Protein AF-A0A8J4UEK7-F1 (afdb_monomer_lite)

pLDDT: mean 71.23, std 9.3, range [51.56, 87.25]

Structure (mmCIF, N/CA/C/O backbone):
data_AF-A0A8J4UEK7-F1
#
_entry.id   AF-A0A8J4UEK7-F1
#
loop_
_atom_site.group_PDB
_atom_site.id
_atom_site.type_symbol
_atom_site.label_atom_id
_atom_site.label_alt_id
_atom_site.label_comp_id
_atom_site.label_asym_id
_atom_site.label_entity_id
_atom_site.label_seq_id
_atom_site.pdbx_PDB_ins_code
_atom_site.Cartn_x
_atom_site.Cartn_y
_atom_site.Cartn_z
_atom_site.occupancy
_atom_site.B_iso_or_equiv
_atom_site.auth_seq_id
_atom_site.auth_comp_id
_atom_site.auth_asym_id
_atom_site.auth_atom_id
_atom_site.pdbx_PDB_model_num
ATOM 1 N N . THR A 1 1 ? 0.855 -9.876 7.538 1.00 58.00 1 THR A N 1
ATOM 2 C CA . THR A 1 1 ? 1.360 -8.859 6.590 1.00 58.00 1 THR A CA 1
ATOM 3 C C . THR A 1 1 ? 0.833 -9.193 5.220 1.00 58.00 1 THR A C 1
ATOM 5 O O . THR A 1 1 ? 1.045 -10.315 4.779 1.00 58.00 1 THR A O 1
ATOM 8 N N . SER A 1 2 ? 0.148 -8.261 4.565 1.00 71.81 2 SER A N 1
ATOM 9 C CA . SER A 1 2 ? -0.365 -8.464 3.207 1.00 71.81 2 SER A CA 1
ATOM 10 C C . SER A 1 2 ? 0.451 -7.599 2.253 1.00 71.81 2 SER A C 1
ATOM 12 O O . SER A 1 2 ? 0.334 -6.376 2.264 1.00 71.81 2 SER A O 1
ATOM 14 N N . THR A 1 3 ? 1.330 -8.229 1.475 1.00 76.88 3 THR A N 1
ATOM 15 C CA . THR A 1 3 ? 2.233 -7.569 0.517 1.00 76.88 3 THR A CA 1
ATOM 16 C C . THR A 1 3 ? 2.088 -8.202 -0.857 1.00 76.88 3 THR A C 1
ATOM 18 O O . THR A 1 3 ? 2.013 -9.426 -0.958 1.00 76.88 3 THR A O 1
ATOM 21 N N . CYS A 1 4 ? 2.106 -7.389 -1.910 1.00 80.69 4 CYS A N 1
ATOM 22 C CA . CYS A 1 4 ? 2.077 -7.878 -3.284 1.00 80.69 4 CYS A CA 1
ATOM 23 C C . CYS A 1 4 ? 3.352 -8.674 -3.628 1.00 80.69 4 CYS A C 1
ATOM 25 O O . CYS A 1 4 ? 4.470 -8.160 -3.496 1.00 80.69 4 CYS A O 1
ATOM 27 N N . SER A 1 5 ? 3.179 -9.915 -4.096 1.00 80.25 5 SER A N 1
ATOM 28 C CA . SER A 1 5 ? 4.250 -10.786 -4.605 1.00 80.25 5 SER A CA 1
ATOM 29 C C . SER A 1 5 ? 4.807 -10.297 -5.953 1.00 80.25 5 SER A C 1
ATOM 31 O O . SER A 1 5 ? 4.289 -9.348 -6.539 1.00 80.25 5 SER A O 1
ATOM 33 N N . ASP A 1 6 ? 5.889 -10.917 -6.438 1.00 79.75 6 ASP A N 1
ATOM 34 C CA . ASP A 1 6 ? 6.441 -10.731 -7.796 1.00 79.75 6 ASP A CA 1
ATOM 35 C C . ASP A 1 6 ? 6.773 -9.285 -8.193 1.00 79.75 6 ASP A C 1
ATOM 37 O O . ASP A 1 6 ? 6.501 -8.847 -9.314 1.00 79.75 6 ASP A O 1
ATOM 41 N N . ASN A 1 7 ? 7.359 -8.518 -7.266 1.00 74.44 7 ASN A N 1
ATOM 42 C CA . ASN A 1 7 ? 7.609 -7.080 -7.451 1.00 74.44 7 ASN A CA 1
ATOM 43 C C . ASN A 1 7 ? 6.335 -6.286 -7.786 1.00 74.44 7 ASN A C 1
ATOM 45 O O . ASN A 1 7 ? 6.380 -5.241 -8.435 1.00 74.44 7 ASN A O 1
ATOM 49 N N . GLY A 1 8 ? 5.186 -6.793 -7.340 1.00 81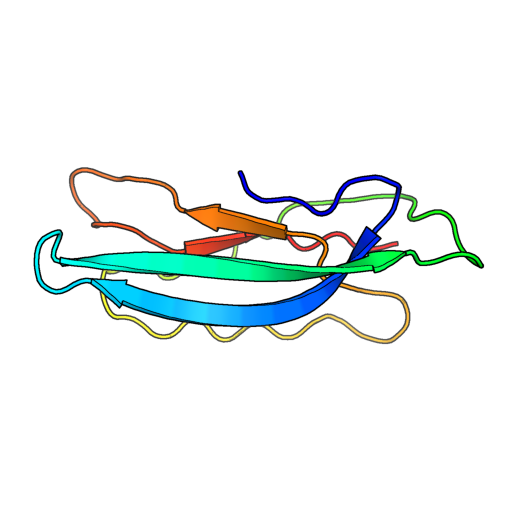.44 8 GLY A N 1
ATOM 50 C CA . GLY A 1 8 ? 3.901 -6.150 -7.509 1.00 81.44 8 GLY A CA 1
ATOM 51 C C . GLY A 1 8 ? 3.754 -4.918 -6.625 1.00 81.44 8 GLY A C 1
ATOM 52 O O . GLY A 1 8 ? 4.290 -4.852 -5.514 1.00 81.44 8 GLY A O 1
ATOM 53 N N . ILE A 1 9 ? 2.994 -3.958 -7.131 1.00 82.44 9 ILE A N 1
ATOM 54 C CA . ILE A 1 9 ? 2.596 -2.734 -6.438 1.00 82.44 9 ILE A CA 1
ATOM 55 C C . ILE A 1 9 ? 1.102 -2.792 -6.141 1.00 82.44 9 ILE A C 1
ATOM 57 O O . ILE A 1 9 ? 0.339 -3.400 -6.897 1.00 82.44 9 ILE A O 1
ATOM 61 N N . VAL A 1 10 ? 0.676 -2.157 -5.054 1.00 85.19 10 VAL A N 1
ATOM 62 C CA . VAL A 1 10 ? -0.746 -2.001 -4.748 1.00 85.19 10 VAL A CA 1
ATOM 63 C C . VAL A 1 10 ? -1.305 -0.938 -5.686 1.00 85.19 10 VAL A C 1
ATOM 65 O O . VAL A 1 10 ? -0.965 0.236 -5.583 1.00 85.19 10 VAL A O 1
ATOM 68 N N . ALA A 1 11 ? -2.159 -1.365 -6.609 1.00 85.00 11 ALA A N 1
ATOM 69 C CA . ALA A 1 11 ? -2.893 -0.499 -7.526 1.00 85.00 11 ALA A CA 1
ATOM 70 C C . ALA A 1 11 ? -4.295 -0.147 -7.003 1.00 85.00 11 ALA A C 1
ATOM 72 O O . ALA A 1 11 ? -4.943 0.752 -7.530 1.00 85.00 11 ALA A O 1
ATOM 73 N N . GLY A 1 12 ? -4.770 -0.845 -5.970 1.00 80.88 12 GLY A N 1
ATOM 74 C CA . GLY A 1 12 ? -6.038 -0.545 -5.318 1.00 80.88 12 GLY A CA 1
ATOM 75 C C . GLY A 1 12 ? -6.153 -1.216 -3.956 1.00 80.88 12 GLY A C 1
ATOM 76 O O . GLY A 1 12 ? -5.571 -2.275 -3.718 1.00 80.88 12 GLY A O 1
ATOM 77 N N . VAL A 1 13 ? -6.922 -0.595 -3.067 1.00 80.62 13 VAL A N 1
ATOM 78 C CA . VAL A 1 13 ? -7.224 -1.114 -1.732 1.00 80.62 13 VAL A CA 1
ATOM 79 C C . VAL A 1 13 ? -8.734 -1.132 -1.567 1.00 80.62 13 VAL A C 1
ATOM 81 O O . VAL A 1 13 ? -9.400 -0.128 -1.806 1.00 80.62 13 VAL A O 1
ATOM 84 N N . GLN A 1 14 ? -9.270 -2.271 -1.147 1.00 81.50 14 GLN A N 1
ATOM 85 C CA . GLN A 1 14 ? -10.672 -2.418 -0.785 1.00 81.50 14 GLN A CA 1
ATOM 86 C C . GLN A 1 14 ? -10.760 -2.906 0.658 1.00 81.50 14 GLN A C 1
ATOM 88 O O . GLN A 1 14 ? -10.019 -3.802 1.060 1.00 81.50 14 GLN A O 1
ATOM 93 N N . SER A 1 15 ? -11.685 -2.338 1.429 1.00 78.75 15 SER A N 1
ATOM 94 C CA . SER A 1 15 ? -12.032 -2.850 2.753 1.00 78.75 15 SER A CA 1
ATOM 95 C C . SER A 1 15 ? -13.464 -3.362 2.768 1.00 78.75 15 SER A C 1
ATOM 97 O O . SER A 1 15 ? -14.350 -2.789 2.130 1.00 78.75 15 SER A O 1
ATOM 99 N N . GLN A 1 16 ? -13.688 -4.442 3.509 1.00 80.50 16 GLN A N 1
ATOM 100 C CA . GLN A 1 16 ? -15.016 -4.950 3.817 1.00 80.50 16 GLN A CA 1
ATOM 101 C C . GLN A 1 16 ? -15.136 -5.117 5.329 1.00 80.50 16 GLN A C 1
ATOM 103 O O . GLN A 1 16 ? -14.312 -5.775 5.958 1.00 80.50 16 GLN A O 1
ATOM 108 N N . TYR A 1 17 ? -16.157 -4.497 5.920 1.00 77.94 17 TYR A N 1
ATOM 109 C CA . TYR A 1 17 ? -16.455 -4.649 7.341 1.00 77.94 17 TYR A CA 1
ATOM 110 C C . TYR A 1 17 ? -17.297 -5.905 7.579 1.00 77.94 17 TYR A C 1
ATOM 112 O O . TYR A 1 17 ? -18.301 -6.110 6.895 1.00 77.94 17 TYR A O 1
ATOM 120 N N . PHE A 1 18 ? -16.903 -6.714 8.561 1.00 78.19 18 PHE A N 1
ATOM 121 C CA . PHE A 1 18 ? -17.590 -7.936 8.967 1.00 78.19 18 PHE A CA 1
ATOM 122 C C . PHE A 1 18 ? -18.216 -7.741 10.354 1.00 78.19 18 PHE A C 1
ATOM 124 O O . PHE A 1 18 ? -17.512 -7.803 11.365 1.00 78.19 18 PHE A O 1
ATOM 131 N N . PRO A 1 19 ? -19.547 -7.539 10.443 1.00 79.38 19 PRO A N 1
ATOM 132 C CA . PRO A 1 19 ? -20.219 -7.305 11.722 1.00 79.38 19 PRO A CA 1
ATOM 133 C C . PRO A 1 19 ? -20.076 -8.462 12.721 1.00 79.38 19 PRO A C 1
ATOM 135 O O . PRO A 1 19 ? -20.069 -8.230 13.923 1.00 79.38 19 PRO A O 1
ATOM 138 N N . SER A 1 20 ? -19.931 -9.701 12.239 1.00 82.12 20 SER A N 1
ATOM 139 C CA . SER A 1 20 ? -19.810 -10.906 13.074 1.00 82.12 20 SER A CA 1
ATOM 140 C C . SER A 1 20 ? -18.511 -10.973 13.876 1.00 82.12 20 SER A C 1
ATOM 142 O O . SER A 1 20 ? -18.488 -11.556 14.955 1.00 82.12 20 SER A O 1
ATOM 144 N N . THR A 1 21 ? -17.430 -10.398 13.351 1.00 77.56 21 THR A N 1
ATOM 145 C CA . THR A 1 21 ? -16.110 -10.355 14.000 1.00 77.56 21 THR A CA 1
ATOM 146 C C . THR A 1 21 ? -15.734 -8.946 14.457 1.00 77.56 21 THR A C 1
ATOM 148 O O . THR A 1 21 ? -14.698 -8.772 15.091 1.00 77.56 21 THR A O 1
ATOM 151 N N . LEU A 1 22 ? -16.584 -7.950 14.163 1.00 74.19 22 LEU A N 1
ATOM 152 C CA . LEU A 1 22 ? -16.333 -6.521 14.373 1.00 74.19 22 LEU A CA 1
ATOM 153 C C . LEU A 1 22 ? -14.992 -6.061 13.779 1.00 74.19 22 LEU A C 1
ATOM 155 O O . LEU A 1 22 ? -14.371 -5.134 14.297 1.00 74.19 22 LEU A O 1
ATOM 159 N N . ASP A 1 23 ? -14.571 -6.694 12.684 1.00 68.75 23 ASP A N 1
ATOM 160 C CA . ASP A 1 23 ? -13.265 -6.492 12.058 1.00 68.75 23 ASP A CA 1
ATOM 161 C C . ASP A 1 23 ? -13.413 -6.105 10.578 1.00 68.75 23 ASP A C 1
ATOM 163 O O . ASP A 1 23 ? -14.473 -6.290 9.966 1.00 68.75 23 ASP A O 1
ATOM 167 N N . ARG A 1 24 ? -12.362 -5.528 9.994 1.00 73.44 24 ARG A N 1
ATOM 168 C CA . ARG A 1 24 ? -12.300 -5.196 8.565 1.00 73.44 24 ARG A CA 1
ATOM 169 C C . ARG A 1 24 ? -11.311 -6.117 7.872 1.00 73.44 24 ARG A C 1
ATOM 171 O O . ARG A 1 24 ? -10.126 -6.123 8.192 1.00 73.44 24 ARG A O 1
ATOM 178 N N . GLU A 1 25 ? -11.785 -6.838 6.864 1.00 76.44 25 GLU A N 1
ATOM 179 C CA . GLU A 1 25 ? -10.898 -7.536 5.941 1.00 76.44 25 GLU A CA 1
ATOM 180 C C . GLU A 1 25 ? -10.424 -6.553 4.870 1.00 76.44 25 GLU A C 1
ATOM 182 O O . GLU A 1 25 ? -11.214 -5.784 4.310 1.00 76.44 25 GLU A O 1
ATOM 187 N N . TRP A 1 26 ? -9.131 -6.597 4.572 1.00 76.69 26 TRP A N 1
ATOM 188 C CA . TRP A 1 26 ? -8.506 -5.760 3.557 1.00 76.69 26 TRP A CA 1
ATOM 189 C C . TRP A 1 26 ? -8.091 -6.609 2.365 1.00 76.69 26 TRP A C 1
ATOM 191 O O . TRP A 1 26 ? -7.410 -7.624 2.515 1.00 76.69 26 TRP A O 1
ATOM 201 N N . ARG A 1 27 ? -8.473 -6.162 1.170 1.00 79.19 27 ARG A N 1
ATOM 202 C CA . ARG A 1 27 ? -8.092 -6.769 -0.104 1.00 79.19 27 ARG A CA 1
ATOM 203 C C . ARG A 1 27 ? -7.246 -5.785 -0.891 1.00 79.19 27 ARG A C 1
ATOM 205 O O . ARG A 1 27 ? -7.624 -4.630 -1.079 1.00 79.19 27 ARG A O 1
ATOM 212 N N . PHE A 1 28 ? -6.099 -6.263 -1.353 1.00 83.06 28 PHE A N 1
ATOM 213 C CA . PHE A 1 28 ? -5.156 -5.479 -2.138 1.00 83.06 28 PHE A CA 1
ATOM 214 C C . PHE A 1 28 ? -5.219 -5.937 -3.588 1.00 83.06 28 PHE A C 1
ATOM 216 O O . PHE A 1 28 ? -5.062 -7.123 -3.878 1.00 83.06 28 PHE A O 1
ATOM 223 N N . TYR A 1 29 ? -5.444 -4.992 -4.495 1.00 85.38 29 TYR A N 1
ATOM 224 C CA . TYR A 1 29 ? -5.304 -5.223 -5.922 1.00 85.38 29 TYR A CA 1
ATOM 225 C C . TYR A 1 29 ? -3.846 -4.983 -6.308 1.00 85.38 29 TYR A C 1
ATOM 227 O O . TYR A 1 29 ? -3.350 -3.858 -6.227 1.00 85.38 29 TYR A O 1
ATOM 235 N N . CYS A 1 30 ? -3.155 -6.056 -6.683 1.00 87.25 30 CYS A N 1
ATOM 236 C CA . CYS A 1 30 ? -1.737 -6.031 -7.009 1.00 87.25 30 CYS A CA 1
ATOM 237 C C . CYS A 1 30 ? -1.526 -6.019 -8.524 1.00 87.25 30 CYS A C 1
ATOM 239 O O . CYS A 1 30 ? -1.998 -6.911 -9.227 1.00 87.25 30 CYS A O 1
ATOM 241 N N . CYS A 1 31 ? -0.755 -5.051 -9.015 1.00 85.06 31 CYS A N 1
ATOM 242 C CA . CYS A 1 31 ? -0.308 -4.991 -10.404 1.00 85.06 31 CYS A CA 1
ATOM 243 C C . CYS A 1 31 ? 1.183 -5.304 -10.490 1.00 85.06 31 CYS A C 1
ATOM 245 O O . CYS A 1 31 ? 1.976 -4.815 -9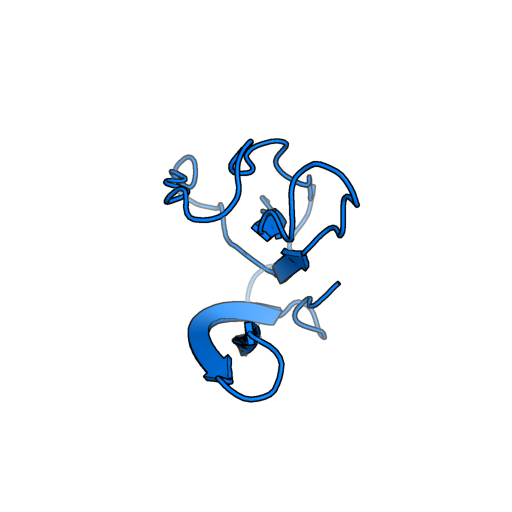.686 1.00 85.06 31 CYS A O 1
ATOM 247 N N . ARG A 1 32 ? 1.591 -6.073 -11.503 1.00 83.69 32 ARG A N 1
ATOM 248 C CA . ARG A 1 32 ? 3.011 -6.325 -11.766 1.00 83.69 32 ARG A CA 1
ATOM 249 C C . ARG A 1 32 ? 3.657 -5.089 -12.385 1.00 83.69 32 ARG A C 1
ATOM 251 O O . ARG A 1 32 ? 3.234 -4.630 -13.445 1.00 83.69 32 ARG A O 1
ATOM 258 N N . TYR A 1 33 ? 4.724 -4.592 -11.769 1.00 77.38 33 TYR A N 1
ATOM 259 C CA . TYR A 1 33 ? 5.462 -3.447 -12.288 1.00 77.38 33 TYR A CA 1
ATOM 260 C C . TYR A 1 33 ? 6.636 -3.919 -13.154 1.00 77.38 33 TYR A C 1
ATOM 262 O O . TYR A 1 33 ? 7.742 -4.161 -12.686 1.00 77.38 33 TYR A O 1
ATOM 270 N N . ALA A 1 34 ? 6.373 -4.122 -14.447 1.00 69.38 34 ALA A N 1
ATOM 271 C CA . ALA A 1 34 ? 7.296 -4.815 -15.353 1.00 69.38 34 ALA A CA 1
ATOM 272 C C . ALA A 1 34 ? 8.550 -4.011 -15.762 1.00 69.38 34 ALA A C 1
ATOM 274 O O . ALA A 1 34 ? 9.443 -4.577 -16.385 1.00 69.38 34 ALA A O 1
ATOM 275 N N . LYS A 1 35 ? 8.618 -2.703 -15.467 1.00 69.88 35 LYS A N 1
ATOM 276 C CA . LYS A 1 35 ? 9.657 -1.796 -16.000 1.00 69.88 35 LYS A CA 1
ATOM 277 C C . LYS A 1 35 ? 10.592 -1.180 -14.955 1.00 69.88 35 LYS A C 1
ATOM 279 O O . LYS A 1 35 ? 11.502 -0.454 -15.346 1.00 69.88 35 LYS A O 1
ATOM 284 N N . ARG A 1 36 ? 10.405 -1.451 -13.660 1.00 66.88 36 ARG A N 1
ATOM 285 C CA . ARG A 1 36 ? 11.356 -1.056 -12.609 1.00 66.88 36 ARG A CA 1
ATOM 286 C C . ARG A 1 36 ? 11.415 -2.119 -11.523 1.00 66.88 36 ARG A C 1
ATOM 288 O O . ARG A 1 36 ? 10.385 -2.662 -11.133 1.00 66.88 36 ARG A O 1
ATOM 295 N N . CYS A 1 37 ? 12.618 -2.380 -11.029 1.00 65.88 37 CYS A N 1
ATOM 296 C CA . CYS A 1 37 ? 12.807 -3.126 -9.795 1.00 65.88 37 CYS A CA 1
ATOM 297 C C . CYS A 1 37 ? 12.705 -2.132 -8.632 1.00 65.88 37 CYS A C 1
ATOM 299 O O . CYS A 1 37 ? 13.501 -1.194 -8.615 1.00 65.88 37 CYS A O 1
ATOM 301 N N . PRO A 1 38 ? 11.770 -2.313 -7.683 1.00 67.44 38 PRO A N 1
ATOM 302 C CA . PRO A 1 38 ? 11.779 -1.541 -6.446 1.00 67.44 38 PRO A CA 1
ATOM 303 C C . PRO A 1 38 ? 13.112 -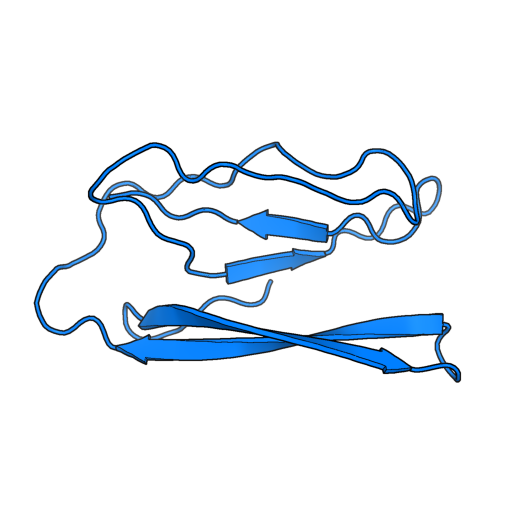1.792 -5.733 1.00 67.44 38 PRO A C 1
ATOM 305 O O . PRO A 1 38 ? 13.446 -2.951 -5.469 1.00 67.44 38 PRO A O 1
ATOM 308 N N . TYR A 1 39 ? 13.874 -0.743 -5.449 1.00 64.12 39 TYR A N 1
ATOM 309 C CA . TYR A 1 39 ? 15.040 -0.801 -4.563 1.00 64.12 39 TYR A CA 1
ATOM 310 C C . TYR A 1 39 ? 14.682 -0.103 -3.233 1.00 64.12 39 TYR A C 1
ATOM 312 O O . TYR A 1 39 ? 13.622 0.478 -3.141 1.00 64.12 39 TYR A O 1
ATOM 320 N N . SER A 1 40 ? 15.452 -0.254 -2.152 1.00 68.12 40 SER A N 1
ATOM 321 C CA . SER A 1 40 ? 15.319 0.586 -0.932 1.00 68.12 40 SER A CA 1
ATOM 322 C C . SER A 1 40 ? 13.950 0.705 -0.216 1.00 68.12 40 SER A C 1
ATOM 324 O O . SER A 1 40 ? 13.509 1.796 0.132 1.00 68.12 40 SER A O 1
ATOM 326 N N . CYS A 1 41 ? 13.313 -0.406 0.157 1.00 71.12 41 CYS A N 1
ATOM 327 C CA . CYS A 1 41 ? 12.049 -0.350 0.897 1.00 71.12 41 CYS A CA 1
ATOM 328 C C . CYS A 1 41 ? 12.160 -0.000 2.397 1.00 71.12 41 CYS A C 1
ATOM 330 O O . CYS A 1 41 ? 13.017 -0.536 3.102 1.00 71.12 41 CYS A O 1
ATOM 332 N N . TRP A 1 42 ? 11.200 0.767 2.930 1.00 71.81 42 TRP A N 1
ATOM 333 C CA . TRP A 1 42 ? 11.054 1.033 4.370 1.00 71.81 42 TRP A CA 1
ATOM 334 C C . TRP A 1 42 ? 9.582 1.087 4.784 1.00 71.81 42 TRP A C 1
ATOM 336 O O . TRP A 1 42 ? 8.761 1.670 4.087 1.00 71.81 42 TRP A O 1
ATOM 346 N N . LYS A 1 43 ? 9.243 0.511 5.941 1.00 75.62 43 LYS A N 1
ATOM 347 C CA . LYS A 1 43 ? 7.889 0.608 6.502 1.00 75.62 43 LYS A CA 1
ATOM 348 C C . LYS A 1 43 ? 7.705 1.977 7.153 1.00 75.62 43 LYS A C 1
ATOM 350 O O . LYS A 1 43 ? 8.564 2.378 7.934 1.00 75.62 43 LYS A O 1
ATOM 355 N N . THR A 1 44 ? 6.573 2.636 6.905 1.00 72.25 44 THR A N 1
ATOM 356 C CA . THR A 1 44 ? 6.236 3.842 7.670 1.00 72.25 44 THR A CA 1
ATOM 357 C C . THR A 1 44 ? 5.903 3.491 9.124 1.00 72.25 44 THR A C 1
ATOM 359 O O . THR A 1 44 ? 5.379 2.409 9.432 1.00 72.25 44 THR A O 1
ATOM 362 N N . SER A 1 45 ? 6.259 4.413 10.014 1.00 73.94 45 SER A N 1
ATOM 363 C CA . SER A 1 45 ? 5.835 4.456 11.411 1.00 73.94 45 SER A CA 1
ATOM 364 C C . SER A 1 45 ? 4.476 5.133 11.595 1.00 73.94 45 SER A C 1
ATOM 366 O O . SER A 1 45 ? 4.000 5.194 12.721 1.00 73.94 45 SER A O 1
ATOM 368 N N . ASP A 1 46 ? 3.854 5.624 10.521 1.00 73.12 46 ASP A N 1
ATOM 369 C CA . ASP A 1 46 ? 2.540 6.256 10.568 1.00 73.12 46 ASP A CA 1
ATOM 370 C C . ASP A 1 46 ? 1.459 5.181 10.701 1.00 73.12 46 ASP A C 1
ATOM 372 O O . ASP A 1 46 ? 1.221 4.366 9.802 1.00 73.12 46 ASP A O 1
ATOM 376 N N . TYR A 1 47 ? 0.812 5.167 11.858 1.00 73.38 47 TYR A N 1
ATOM 377 C CA . TYR A 1 47 ? -0.366 4.364 12.143 1.00 73.38 47 TYR A CA 1
ATOM 378 C C . TYR A 1 47 ? -1.271 5.159 13.093 1.00 73.38 47 TYR A C 1
ATOM 380 O O . TYR A 1 47 ? -0.766 5.959 13.884 1.00 73.38 47 TYR A O 1
ATOM 388 N N . PRO A 1 48 ? -2.598 4.967 13.030 1.00 70.44 48 PRO A N 1
ATOM 389 C CA . PRO A 1 48 ? -3.508 5.611 13.967 1.00 70.44 48 PRO A CA 1
ATOM 390 C C . PRO A 1 48 ? -3.238 5.081 15.377 1.00 70.44 48 PRO A C 1
ATOM 392 O O . PRO A 1 48 ? -3.133 3.867 15.567 1.00 70.44 48 PRO A O 1
ATOM 395 N N . GLU A 1 49 ? -3.112 5.966 16.362 1.00 69.31 49 GLU A N 1
ATOM 396 C CA . GLU A 1 49 ? -2.791 5.560 17.733 1.00 69.31 49 GLU A CA 1
ATOM 397 C C . GLU A 1 49 ? -3.997 4.878 18.393 1.00 69.31 49 GLU A C 1
ATOM 399 O O . GLU A 1 49 ? -3.824 3.917 19.150 1.00 69.31 49 GLU A O 1
ATOM 404 N N . TYR A 1 50 ? -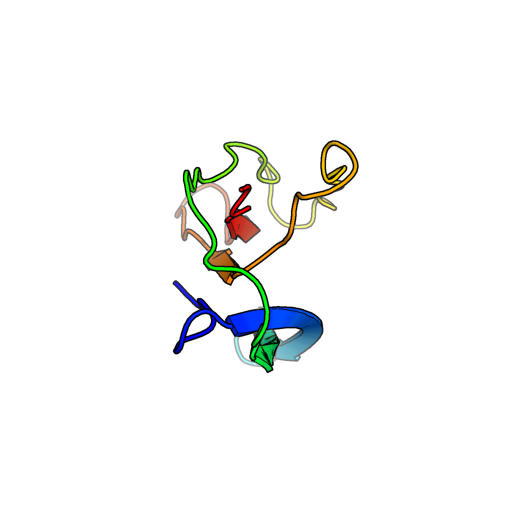5.220 5.297 18.038 1.00 65.12 50 TYR A N 1
ATOM 405 C CA . TYR A 1 50 ? -6.451 4.774 18.624 1.00 65.12 50 TYR A CA 1
ATOM 406 C C . TYR A 1 50 ? -7.385 4.098 17.612 1.00 65.12 50 TYR A C 1
ATOM 408 O O . TYR A 1 50 ? -7.467 4.422 16.426 1.00 65.12 50 TYR A O 1
ATOM 416 N N . HIS A 1 51 ? -8.160 3.135 18.115 1.00 60.97 51 HIS A N 1
ATOM 417 C CA . HIS A 1 51 ? -9.213 2.477 17.351 1.00 60.97 51 HIS A CA 1
ATOM 418 C C . HIS A 1 51 ? -10.248 3.484 16.814 1.00 60.97 51 HIS A C 1
ATOM 420 O O . HIS A 1 51 ? -10.749 4.323 17.558 1.00 60.97 51 HIS A O 1
ATOM 426 N N . LYS A 1 52 ? -10.644 3.311 15.543 1.00 67.75 52 LYS A N 1
ATOM 427 C CA . LYS A 1 52 ? -11.603 4.157 14.793 1.00 67.75 52 LYS A CA 1
ATOM 428 C C . LYS A 1 52 ? -11.085 5.530 14.357 1.00 67.75 52 LYS A C 1
ATOM 430 O O . LYS A 1 52 ? -11.878 6.308 13.834 1.00 67.75 52 LYS A O 1
ATOM 435 N N . GLU A 1 53 ? -9.799 5.808 14.519 1.00 69.06 53 GLU A N 1
ATOM 436 C CA . GLU A 1 53 ? -9.195 6.985 13.901 1.00 69.06 53 GLU A CA 1
ATOM 437 C C . GLU A 1 53 ? -8.944 6.755 12.410 1.00 69.06 53 GLU A C 1
ATOM 439 O O . GLU A 1 53 ? -8.665 5.638 11.958 1.00 69.06 53 GLU A O 1
ATOM 444 N N . GLU A 1 54 ? -9.074 7.830 11.640 1.00 68.94 54 GLU A N 1
ATOM 445 C CA . GLU A 1 54 ? -8.716 7.844 10.230 1.00 68.94 54 GLU A CA 1
ATOM 446 C C . GLU A 1 54 ? -7.214 8.106 10.109 1.00 68.94 54 GLU A C 1
ATOM 448 O O . GLU A 1 54 ? -6.677 9.017 10.735 1.00 68.94 54 GLU A O 1
ATOM 453 N N . ALA A 1 55 ? -6.528 7.284 9.318 1.00 70.56 55 ALA A N 1
ATOM 454 C CA . ALA A 1 55 ? -5.121 7.481 9.010 1.00 70.56 55 ALA A CA 1
ATOM 455 C C . ALA A 1 55 ? -5.009 8.163 7.648 1.00 70.56 55 ALA A C 1
ATOM 457 O O . ALA A 1 55 ? -5.412 7.594 6.630 1.00 70.56 55 ALA A O 1
ATOM 458 N N . GLU A 1 56 ? -4.447 9.366 7.632 1.00 73.69 56 GLU A N 1
ATOM 459 C CA . GLU A 1 56 ? -4.052 10.046 6.406 1.00 73.69 56 GLU A CA 1
ATOM 460 C C . GLU A 1 56 ? -2.544 9.890 6.223 1.00 73.69 56 GLU A C 1
ATOM 462 O O . GLU A 1 56 ? -1.759 10.105 7.144 1.00 73.69 56 GLU A O 1
ATOM 467 N N . MET A 1 57 ? -2.135 9.492 5.023 1.00 74.50 57 MET A N 1
ATOM 468 C CA . MET A 1 57 ? -0.729 9.359 4.671 1.00 74.50 57 MET A CA 1
ATOM 469 C C . MET A 1 57 ? -0.487 10.008 3.315 1.00 74.50 57 MET A C 1
ATOM 471 O O . MET A 1 57 ? -1.224 9.774 2.355 1.00 74.50 57 MET A O 1
ATOM 475 N N . ILE A 1 58 ? 0.578 10.797 3.224 1.00 74.81 58 ILE A N 1
ATOM 476 C CA . ILE A 1 58 ? 1.010 11.403 1.968 1.00 74.81 58 ILE A CA 1
ATOM 477 C C . ILE A 1 58 ? 2.199 10.597 1.465 1.00 74.81 58 ILE A C 1
ATOM 479 O O . ILE A 1 58 ? 3.229 10.510 2.129 1.00 74.81 58 ILE A O 1
ATOM 483 N N . VAL A 1 59 ? 2.063 9.998 0.283 1.00 75.88 59 VAL A N 1
ATOM 484 C CA . VAL A 1 59 ? 3.183 9.326 -0.380 1.00 75.88 59 VAL A CA 1
ATOM 485 C C . VAL A 1 59 ? 4.157 10.410 -0.862 1.00 75.88 59 VAL A C 1
ATOM 487 O O . VAL A 1 59 ? 3.752 11.254 -1.668 1.00 75.88 59 VAL A O 1
ATOM 490 N N . PRO A 1 60 ? 5.406 10.446 -0.361 1.00 67.56 60 PRO A N 1
ATOM 491 C CA . PRO A 1 60 ? 6.298 11.572 -0.593 1.00 67.56 60 PRO A CA 1
ATOM 492 C C . PRO A 1 60 ? 6.838 11.554 -2.027 1.00 67.56 60 PRO A C 1
ATOM 494 O O . PRO A 1 60 ? 7.866 10.965 -2.314 1.00 67.56 60 PRO A O 1
ATOM 497 N N . GLY A 1 61 ? 6.153 12.242 -2.938 1.00 66.81 61 GLY A N 1
ATOM 498 C CA . GLY A 1 61 ? 6.687 12.596 -4.253 1.00 66.81 61 GLY A CA 1
ATOM 499 C C . GLY A 1 61 ? 6.740 11.474 -5.299 1.00 66.81 61 GLY A C 1
ATOM 500 O O . GLY A 1 61 ? 6.194 10.382 -5.152 1.00 66.81 61 GLY A O 1
ATOM 501 N N . TYR A 1 62 ? 7.350 11.804 -6.438 1.00 69.81 62 TYR A N 1
ATOM 502 C CA . TYR A 1 62 ? 7.410 10.949 -7.623 1.00 69.81 62 TYR A CA 1
ATOM 503 C C . TYR A 1 62 ? 8.401 9.795 -7.425 1.00 69.81 62 TYR A C 1
ATOM 505 O O . TYR A 1 62 ? 9.539 10.033 -7.036 1.00 69.81 62 TYR A O 1
ATOM 513 N N . GLY A 1 63 ? 7.996 8.565 -7.758 1.00 73.06 63 GLY A N 1
ATOM 514 C CA . GLY A 1 63 ? 8.837 7.372 -7.581 1.00 73.06 63 GLY A CA 1
ATOM 515 C C . GLY A 1 63 ? 8.691 6.698 -6.218 1.00 73.06 63 GLY A C 1
ATOM 516 O O . GLY A 1 63 ? 9.595 6.009 -5.798 1.00 73.06 63 GLY A O 1
ATOM 517 N N . TYR A 1 64 ? 7.575 6.917 -5.524 1.00 77.62 64 TYR A N 1
ATOM 518 C CA . TYR A 1 64 ? 7.237 6.254 -4.270 1.00 77.62 64 TYR A CA 1
ATOM 519 C C . TYR A 1 64 ? 5.898 5.534 -4.456 1.00 77.62 64 TYR A C 1
ATOM 521 O O . TYR A 1 64 ? 4.981 6.085 -5.073 1.00 77.62 64 TYR A O 1
ATOM 529 N N . PHE A 1 65 ? 5.749 4.310 -3.939 1.00 78.81 65 PHE A N 1
ATOM 530 C CA . PHE A 1 65 ? 4.485 3.574 -4.036 1.00 78.81 65 PHE A CA 1
ATOM 531 C C . PHE A 1 65 ? 4.190 2.693 -2.816 1.00 78.81 65 PHE A C 1
ATOM 533 O O . PHE A 1 65 ? 4.993 2.495 -1.908 1.00 78.81 65 PHE A O 1
ATOM 540 N N . ILE A 1 66 ? 2.966 2.174 -2.762 1.00 80.31 66 ILE A N 1
ATOM 541 C CA . ILE A 1 66 ? 2.530 1.249 -1.716 1.00 80.31 66 ILE A CA 1
ATOM 542 C C . ILE A 1 66 ? 2.642 -0.170 -2.278 1.00 80.31 66 ILE A C 1
ATOM 544 O O . ILE A 1 66 ? 2.169 -0.444 -3.379 1.00 80.31 66 ILE A O 1
ATOM 548 N N . ARG A 1 67 ? 3.247 -1.098 -1.527 1.00 79.44 67 ARG A N 1
ATOM 549 C CA . ARG A 1 67 ? 3.236 -2.540 -1.865 1.00 79.44 67 ARG A CA 1
ATOM 550 C C . ARG A 1 67 ? 2.507 -3.415 -0.857 1.00 79.44 67 ARG A C 1
ATOM 552 O O . ARG A 1 67 ? 2.301 -4.596 -1.134 1.00 79.44 67 ARG A O 1
ATOM 559 N N . GLY A 1 68 ? 2.096 -2.877 0.288 1.00 76.25 68 GLY A N 1
ATOM 560 C CA . GLY A 1 68 ? 1.304 -3.653 1.227 1.00 76.25 68 GLY A CA 1
ATOM 561 C C . GLY A 1 68 ? 0.858 -2.890 2.458 1.00 76.25 68 GLY A C 1
ATOM 562 O O . GLY A 1 68 ? 1.234 -1.746 2.689 1.00 76.25 68 GLY A O 1
ATOM 563 N N . ALA A 1 69 ? 0.077 -3.570 3.282 1.00 75.69 69 ALA A N 1
ATOM 564 C CA . ALA A 1 69 ? -0.284 -3.093 4.603 1.00 75.69 69 ALA A CA 1
ATOM 565 C C . ALA A 1 69 ? -0.261 -4.239 5.611 1.00 75.69 69 ALA A C 1
ATOM 567 O O . ALA A 1 69 ? -0.298 -5.432 5.283 1.00 75.69 69 ALA A O 1
ATOM 568 N N . GLN A 1 70 ? -0.172 -3.859 6.871 1.00 70.75 70 GLN A N 1
ATOM 569 C CA . GLN A 1 70 ? -0.164 -4.752 8.005 1.00 70.75 70 GLN A CA 1
ATOM 570 C C . GLN A 1 70 ? -1.087 -4.172 9.068 1.00 70.75 70 GLN A C 1
ATOM 572 O O . GLN A 1 70 ? -0.985 -3.012 9.417 1.00 70.75 70 GLN A O 1
ATOM 577 N N . THR A 1 71 ? -1.971 -4.975 9.635 1.00 67.62 71 THR A N 1
ATOM 578 C CA . THR A 1 71 ? -2.611 -4.614 10.901 1.00 67.62 71 THR A CA 1
ATOM 579 C C . THR A 1 71 ? -1.763 -5.172 12.035 1.00 67.62 71 THR A C 1
ATOM 581 O O . THR A 1 71 ? -1.209 -6.274 11.927 1.00 67.62 71 THR A O 1
ATOM 584 N N . THR A 1 72 ? -1.615 -4.413 13.115 1.00 62.47 72 THR A N 1
ATOM 585 C CA . THR A 1 72 ? -1.045 -4.931 14.361 1.00 62.47 72 THR A CA 1
ATOM 586 C C . THR A 1 72 ? -2.161 -5.008 15.394 1.00 62.47 72 THR A C 1
ATOM 588 O O . THR A 1 72 ? -3.010 -4.126 15.496 1.00 62.47 72 THR A O 1
ATOM 591 N N . PHE A 1 73 ? -2.226 -6.114 16.132 1.00 58.62 73 PHE A N 1
ATOM 592 C CA . PHE A 1 73 ? -3.155 -6.237 17.248 1.00 58.62 73 PHE A CA 1
ATOM 593 C C . PHE A 1 73 ? -2.452 -5.766 18.519 1.00 58.62 73 PHE A C 1
ATOM 595 O O . PHE A 1 73 ? -1.451 -6.350 18.929 1.00 58.62 73 PHE A O 1
ATOM 602 N N . SER A 1 74 ? -2.999 -4.732 19.153 1.00 55.56 74 SER A N 1
ATOM 603 C CA . SER A 1 74 ? -2.668 -4.358 20.526 1.00 55.56 74 SER A CA 1
ATOM 604 C C . SER A 1 74 ? -3.907 -4.561 21.390 1.00 55.56 74 SER A C 1
ATOM 606 O O . SER A 1 74 ? -4.968 -4.008 21.091 1.00 55.56 74 SER A O 1
ATOM 608 N N . GLY A 1 75 ? -3.772 -5.333 22.473 1.00 51.56 75 GLY A N 1
ATOM 609 C CA . GLY A 1 75 ? -4.854 -5.580 23.435 1.00 51.56 75 GLY A CA 1
ATOM 610 C C . GLY A 1 75 ? -5.369 -4.313 24.132 1.00 51.56 75 GLY A C 1
ATOM 611 O O . GLY A 1 75 ? -6.457 -4.339 24.699 1.00 51.56 75 GLY A O 1
ATOM 612 N N . VAL A 1 76 ? -4.621 -3.207 24.043 1.00 57.09 76 VAL A N 1
ATOM 613 C CA . VAL A 1 76 ? -4.990 -1.884 24.571 1.00 57.09 76 VAL A CA 1
ATOM 614 C C . VAL A 1 76 ? -5.604 -0.990 23.483 1.00 57.09 76 VAL A C 1
ATOM 616 O O . VAL A 1 76 ? -6.575 -0.291 23.754 1.00 57.09 76 VAL A O 1
ATOM 619 N N . LEU A 1 77 ? -5.088 -1.037 22.245 1.00 53.88 77 LEU A N 1
ATOM 620 C CA . LEU A 1 77 ? -5.390 -0.042 21.197 1.00 53.88 77 LEU A CA 1
ATOM 621 C C . LEU A 1 77 ? -6.281 -0.545 20.042 1.00 53.88 77 LEU A C 1
ATOM 623 O O . LEU A 1 77 ? -6.653 0.256 19.198 1.00 53.88 77 LEU A O 1
ATOM 627 N N . ARG A 1 78 ? -6.665 -1.835 20.020 1.00 54.59 78 ARG A N 1
ATOM 628 C CA . ARG A 1 78 ? -7.582 -2.491 19.050 1.00 54.59 78 ARG A CA 1
ATOM 629 C C . ARG A 1 78 ? -7.370 -2.089 17.569 1.00 54.59 78 ARG A C 1
ATOM 631 O O . ARG A 1 78 ? -7.970 -1.146 17.073 1.00 54.59 78 ARG A O 1
ATOM 638 N N . PHE A 1 79 ? -6.616 -2.928 16.851 1.00 55.22 79 PHE A N 1
ATOM 639 C CA . PHE A 1 79 ? -6.441 -2.955 15.385 1.00 55.22 79 PHE A CA 1
ATOM 640 C C . PHE A 1 79 ? -6.034 -1.638 14.687 1.00 55.22 79 PHE A C 1
ATOM 642 O O . PHE A 1 79 ? -6.691 -1.239 13.721 1.00 55.22 79 PHE A O 1
ATOM 649 N N . PRO A 1 80 ? -4.928 -0.982 15.075 1.00 58.53 80 PRO A N 1
ATOM 650 C CA . PRO A 1 80 ? -4.315 0.011 14.201 1.00 58.53 80 PRO A CA 1
ATOM 651 C C . PRO A 1 80 ? -3.870 -0.630 12.871 1.00 58.53 80 PRO A C 1
ATOM 653 O O . PRO A 1 80 ? -3.178 -1.657 12.827 1.00 58.53 80 PRO A O 1
ATOM 656 N N . LEU A 1 81 ? -4.303 -0.030 11.760 1.00 58.09 81 LEU A N 1
ATOM 657 C CA . LEU A 1 81 ? -3.819 -0.351 10.420 1.00 58.09 81 LEU A CA 1
ATOM 658 C C . LEU A 1 81 ? -2.470 0.349 10.224 1.00 58.09 81 LEU A C 1
ATOM 660 O O . LEU A 1 81 ? -2.415 1.568 10.117 1.00 58.09 81 LEU A O 1
ATOM 664 N N . GLN A 1 82 ? -1.390 -0.420 10.138 1.00 58.38 82 GLN A N 1
ATOM 665 C CA . GLN A 1 82 ? -0.075 0.063 9.735 1.00 58.38 82 GLN A CA 1
ATOM 666 C C . GLN A 1 82 ? 0.141 -0.222 8.244 1.00 58.38 82 GLN A C 1
ATOM 668 O O . GLN A 1 82 ? 0.478 -1.334 7.822 1.00 58.38 82 GLN A O 1
A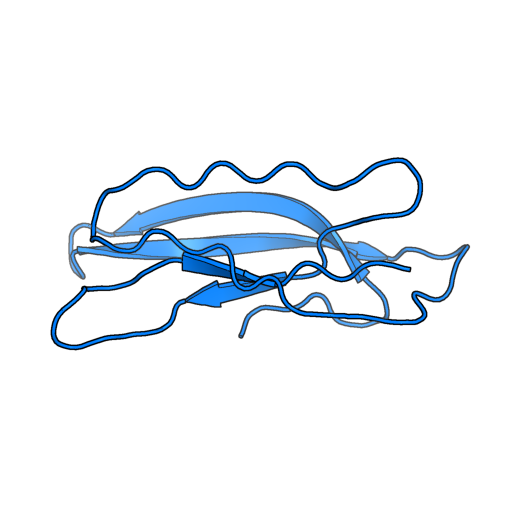TOM 673 N N . ILE A 1 83 ? -0.030 0.787 7.398 1.00 59.69 83 ILE A N 1
ATOM 674 C CA . ILE A 1 83 ? 0.290 0.636 5.977 1.00 59.69 83 ILE A CA 1
ATOM 675 C C . ILE A 1 83 ? 1.812 0.567 5.844 1.00 59.69 83 ILE A C 1
ATOM 677 O O . ILE A 1 83 ? 2.538 1.383 6.390 1.00 59.69 83 ILE A O 1
ATOM 681 N N . SER A 1 84 ? 2.329 -0.447 5.155 1.00 56.12 84 SER A N 1
ATOM 682 C CA . SER A 1 84 ? 3.761 -0.528 4.874 1.00 56.12 84 SER A CA 1
ATOM 683 C C . SER A 1 84 ? 3.991 0.152 3.533 1.00 56.12 84 SER A C 1
ATOM 685 O O . SER A 1 84 ? 3.693 -0.417 2.483 1.00 56.12 84 SER A O 1
ATOM 687 N N . LEU A 1 85 ? 4.496 1.382 3.564 1.00 54.31 85 LEU A N 1
ATOM 688 C CA . LEU A 1 85 ? 5.055 2.017 2.372 1.00 54.31 85 LEU A CA 1
ATOM 689 C C . LEU A 1 85 ? 6.254 1.207 1.867 1.00 54.31 85 LEU A C 1
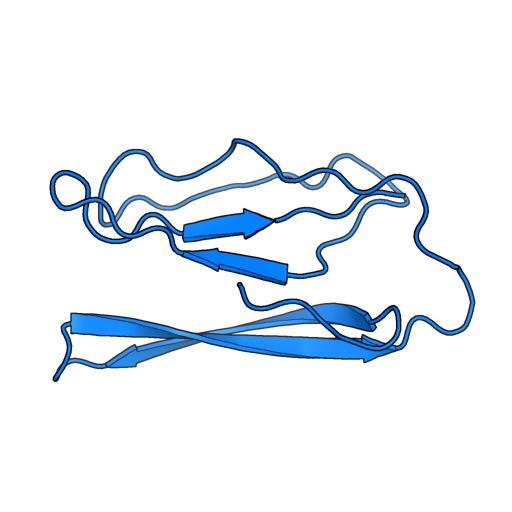ATOM 691 O O . LEU A 1 85 ? 6.892 0.498 2.637 1.00 54.31 85 LEU A O 1
ATOM 695 N N . TRP A 1 86 ? 6.507 1.229 0.561 1.00 58.12 86 TRP A N 1
ATOM 696 C CA . TRP A 1 86 ? 7.720 0.649 -0.017 1.00 58.12 86 TRP A CA 1
ATOM 697 C C . TRP A 1 86 ? 8.179 1.621 -1.084 1.00 58.12 86 TRP A C 1
ATOM 699 O O . TRP A 1 86 ? 7.598 1.699 -2.159 1.00 58.12 86 TRP A O 1
ATOM 709 N N . THR A 1 87 ? 9.178 2.407 -0.743 1.00 51.97 87 THR A N 1
ATOM 710 C CA . THR A 1 87 ? 9.684 3.453 -1.618 1.00 51.97 87 THR A CA 1
ATOM 711 C C . THR A 1 87 ? 10.877 2.916 -2.378 1.00 51.97 87 THR A C 1
ATOM 713 O O . THR A 1 87 ? 11.610 2.108 -1.818 1.00 51.97 87 THR A O 1
ATOM 716 N N . ASP A 1 88 ? 11.039 3.328 -3.623 1.00 52.62 88 ASP A N 1
ATOM 717 C CA . ASP A 1 88 ? 12.266 3.209 -4.406 1.00 52.62 88 ASP A CA 1
ATOM 718 C C . ASP A 1 88 ? 13.249 4.339 -4.075 1.00 52.62 88 ASP A C 1
ATOM 720 O O . ASP A 1 88 ? 12.798 5.483 -3.845 1.00 52.62 88 ASP A O 1
#

Secondary structure (DSSP, 8-state):
-EE-STTEEEEEEEEEEETTTTEEEEEEEEEE-TT----S--------SSTTPPPP----STTEEEEEEEE---TTT---EEEEEEE-

Radius of gyration: 13.91 Å; chains: 1; bounding box: 36×24×41 Å

Organism: Clarias magur (NCBI:txid1594786)

Foldseek 3Di:
DDFDPQQWFFPDKDWDQDPVVRDIDIDTDTDHPPPDRQDAFFFDPFWDQAPPDDGDDDQPDDQWGFGFWDWDDDPVHGTIIRGGTTGD

InterPro domains:
  IPR026645 Dermatopontin [PF14704] (2-75)
  IPR026645 Dermatopontin [PTHR15040] (2-78)

Sequence (88 aa):
TSTCSDNGIVAGVQSQYFPSTLDREWRFYCCRYAKRCPYSCWKTSDYPEYHKEEAEMIVPGYGYFIRGAQTTFSGVLRFPLQISLWTD